Protein AF-A0A2N4WZI7-F1 (afdb_monomer)

Solvent-accessible surface area (backbone atoms only — not comparable to full-atom values): 8510 Å² total; per-residue (Å²): 135,85,76,78,81,39,73,66,38,43,51,52,20,30,50,54,12,30,52,52,15,42,51,48,30,52,38,42,66,66,79,35,54,91,65,61,54,65,72,59,53,51,50,58,76,75,43,57,45,70,60,49,31,55,52,49,37,55,48,39,52,52,48,42,47,52,44,52,62,44,43,27,44,51,44,33,51,49,51,29,70,76,67,71,55,81,62,70,70,51,50,52,51,18,26,50,45,30,23,71,45,51,42,55,62,74,44,35,75,61,64,73,71,55,80,86,45,75,66,43,50,54,48,48,44,51,64,45,30,48,45,33,37,51,35,38,48,31,24,72,76,40,34,60,69,16,14,44,40,14,51,36,25,15,38,64,35,20,39,55,50,59,69,75,108

Sequence (165 aa):
MLPRHGARSLALAAGAGLTFGAWMALADATLFSTIVPQVQRDMVAEAGPLARIAWFARGALIDELQLRLVALTGITWSVMALTGRRGPAVHWLAILLTAFVAYPLVARGYFTGLEWSALTVIRELSLHGAAGVLWGWLCWRHGWLAGLTGHIAAHASLQPLLSMG

Foldseek 3Di:
DDFPLDPVLLVVLLVLLLVLLQVLLVCCVPVVVVFDDPVVVVCLVPDDLVVQLVVQLVVLVVLLCCLQVPQLVVQLVVCCVVPVDDDDVSLQVSLQCSQPPVVCVVCVVVVVRGDDDPSVVVSCCSNRVVLSSSLSCSCVNNNSVSSSSSSSSSSVNNSNSNNVD

Structure (mmCIF, N/CA/C/O backbone):
data_AF-A0A2N4WZI7-F1
#
_entry.id   AF-A0A2N4WZI7-F1
#
loop_
_atom_site.group_PDB
_atom_site.id
_atom_site.type_symbol
_atom_site.label_atom_id
_atom_site.label_alt_id
_atom_site.label_comp_id
_atom_site.label_asym_id
_atom_site.label_entity_id
_atom_site.label_seq_id
_atom_site.pdbx_PDB_ins_code
_atom_site.Cartn_x
_atom_site.Cartn_y
_atom_site.Cartn_z
_atom_site.occupancy
_atom_site.B_iso_or_equiv
_atom_site.auth_seq_id
_atom_site.auth_comp_id
_atom_site.auth_asym_id
_atom_site.auth_atom_id
_atom_site.pdbx_PDB_model_num
ATOM 1 N N . MET A 1 1 ? -22.716 5.536 11.520 1.00 41.69 1 MET A N 1
ATOM 2 C CA . MET A 1 1 ? -21.959 6.702 11.012 1.00 41.69 1 MET A CA 1
ATOM 3 C C . MET A 1 1 ? -21.556 6.402 9.577 1.00 41.69 1 MET A C 1
ATOM 5 O O . MET A 1 1 ? -20.626 5.635 9.378 1.00 41.69 1 MET A O 1
ATOM 9 N N . LEU A 1 2 ? -22.286 6.922 8.589 1.00 40.38 2 LEU A N 1
ATOM 10 C CA . LEU A 1 2 ? -21.862 6.860 7.185 1.00 40.38 2 LEU A CA 1
ATOM 11 C C . LEU A 1 2 ? -20.786 7.944 6.976 1.00 40.38 2 LEU A C 1
ATOM 13 O O . LEU A 1 2 ? -21.039 9.094 7.347 1.00 40.38 2 LEU A O 1
ATOM 17 N N . PRO A 1 3 ? -19.578 7.624 6.480 1.00 49.56 3 PRO A N 1
ATOM 18 C CA . PRO A 1 3 ? -18.534 8.621 6.286 1.00 49.56 3 PRO A CA 1
ATOM 19 C C . PRO A 1 3 ? -18.951 9.649 5.234 1.00 49.56 3 PRO A C 1
ATOM 21 O O . PRO A 1 3 ? -19.656 9.339 4.276 1.00 49.56 3 PRO A O 1
ATOM 24 N N . ARG A 1 4 ? -18.457 10.881 5.383 1.00 53.12 4 ARG A N 1
ATOM 25 C CA . ARG A 1 4 ? -18.476 11.899 4.328 1.00 53.12 4 ARG A CA 1
ATOM 26 C C . ARG A 1 4 ? -17.639 11.400 3.141 1.00 53.12 4 ARG A C 1
ATOM 28 O O . ARG A 1 4 ? -16.446 11.690 3.049 1.00 53.12 4 ARG A O 1
ATOM 35 N N . HIS A 1 5 ? -18.267 10.645 2.245 1.00 58.53 5 HIS A N 1
ATOM 36 C CA . HIS A 1 5 ? -17.767 10.319 0.911 1.00 58.53 5 HIS A CA 1
ATOM 37 C C . HIS A 1 5 ? -17.771 11.602 0.069 1.00 58.53 5 HIS A C 1
ATOM 39 O O . HIS A 1 5 ? -18.670 11.848 -0.724 1.00 58.53 5 HIS A O 1
ATOM 45 N N . GLY A 1 6 ? -16.825 12.500 0.342 1.00 81.25 6 GLY A N 1
ATOM 46 C CA . GLY A 1 6 ? -16.707 13.781 -0.347 1.00 81.25 6 GLY A CA 1
ATOM 47 C C . GLY A 1 6 ? -15.551 13.786 -1.338 1.00 81.25 6 GLY A C 1
ATOM 48 O O . GLY A 1 6 ? -14.553 13.093 -1.136 1.00 81.25 6 GLY A O 1
ATOM 49 N N . ALA A 1 7 ? -15.639 14.659 -2.345 1.00 88.44 7 ALA A N 1
ATOM 50 C CA . ALA A 1 7 ? -14.560 14.929 -3.299 1.00 88.44 7 ALA A CA 1
ATOM 51 C C . ALA A 1 7 ? -13.210 15.204 -2.607 1.00 88.44 7 ALA A C 1
ATOM 53 O O . ALA A 1 7 ? -12.169 14.772 -3.086 1.00 88.44 7 ALA A O 1
ATOM 54 N N . ARG A 1 8 ? -13.224 15.832 -1.421 1.00 92.94 8 ARG A N 1
ATOM 55 C CA . ARG A 1 8 ? -12.022 16.072 -0.606 1.00 92.94 8 ARG A CA 1
ATOM 56 C C . ARG A 1 8 ? -11.310 14.788 -0.166 1.00 92.94 8 ARG A C 1
ATOM 58 O O . ARG A 1 8 ? -10.086 14.751 -0.187 1.00 92.94 8 ARG A O 1
ATOM 65 N N . SER A 1 9 ? -12.050 13.757 0.244 1.00 95.38 9 SER A N 1
ATOM 66 C CA . SER A 1 9 ? -11.460 12.475 0.656 1.00 95.38 9 SER A CA 1
ATOM 67 C C . SER A 1 9 ? -10.803 11.769 -0.528 1.00 95.38 9 SER A C 1
ATOM 69 O O . SER A 1 9 ? -9.704 11.243 -0.388 1.00 95.38 9 SER A O 1
ATOM 71 N N . LEU A 1 10 ? -11.446 11.811 -1.700 1.00 96.62 10 LEU A N 1
ATOM 72 C CA . LEU A 1 10 ? -10.896 11.238 -2.929 1.00 96.62 10 LEU A CA 1
ATOM 73 C C . LEU A 1 10 ? -9.670 12.017 -3.417 1.00 96.62 10 LEU A C 1
ATOM 75 O O . LEU A 1 10 ? -8.675 11.404 -3.777 1.00 96.62 10 LEU A O 1
ATOM 79 N N . ALA A 1 11 ? -9.705 13.350 -3.363 1.00 97.06 11 ALA A N 1
ATOM 80 C CA . ALA A 1 11 ? -8.569 14.192 -3.727 1.00 97.06 11 ALA A CA 1
ATOM 81 C C . ALA A 1 11 ? -7.363 13.961 -2.803 1.00 97.06 11 ALA A C 1
ATOM 83 O O . ALA A 1 11 ? -6.241 13.819 -3.282 1.00 97.06 11 ALA A O 1
ATOM 84 N N . LEU A 1 12 ? -7.592 13.867 -1.487 1.00 97.81 12 LEU A N 1
ATOM 85 C CA . LEU A 1 12 ? -6.541 13.535 -0.522 1.00 97.81 12 LEU A CA 1
ATOM 86 C C . LEU A 1 12 ? -5.953 12.152 -0.805 1.00 97.81 12 LEU A C 1
ATOM 88 O O . LEU A 1 12 ? -4.735 12.005 -0.825 1.00 97.81 12 LEU A O 1
ATOM 92 N N . ALA A 1 13 ? -6.806 11.156 -1.045 1.00 98.25 13 ALA A N 1
ATOM 93 C CA . ALA A 1 13 ? -6.369 9.805 -1.362 1.00 98.25 13 ALA A CA 1
ATOM 94 C C . ALA A 1 13 ? -5.554 9.746 -2.657 1.00 98.25 13 ALA A C 1
ATOM 96 O O . ALA A 1 13 ? -4.473 9.167 -2.661 1.00 98.25 13 ALA A O 1
ATOM 97 N N . ALA A 1 14 ? -6.041 10.376 -3.727 1.00 98.56 14 ALA A N 1
ATOM 98 C CA . ALA A 1 14 ? -5.337 10.451 -5.000 1.00 98.56 14 ALA A CA 1
ATOM 99 C C . ALA A 1 14 ? -3.976 11.137 -4.836 1.00 98.56 14 ALA A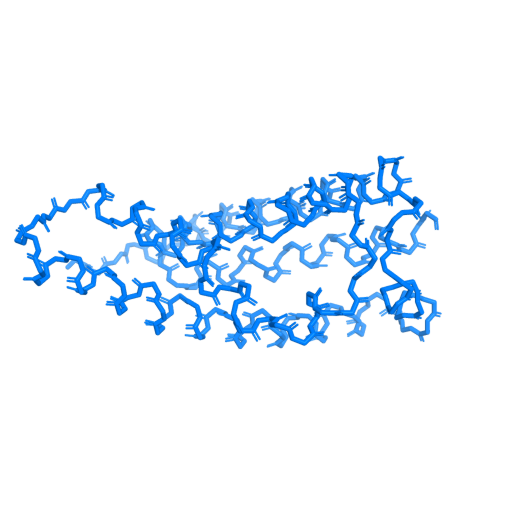 C 1
ATOM 101 O O . ALA A 1 14 ? -2.975 10.612 -5.310 1.00 98.56 14 ALA A O 1
ATOM 102 N N . GLY A 1 15 ? -3.919 12.259 -4.110 1.00 98.62 15 GLY A N 1
ATOM 103 C CA . GLY A 1 15 ? -2.667 12.953 -3.808 1.00 98.62 15 GLY A CA 1
ATOM 104 C C . GLY A 1 15 ? -1.682 12.073 -3.037 1.00 98.62 15 GLY A C 1
ATOM 105 O O . GLY A 1 15 ? -0.546 11.910 -3.470 1.00 98.62 15 GLY A O 1
ATOM 106 N N . ALA A 1 16 ? -2.126 11.445 -1.944 1.00 98.62 16 ALA A N 1
ATOM 107 C CA . ALA A 1 16 ? -1.295 10.531 -1.159 1.00 98.62 16 ALA A CA 1
ATOM 108 C C . ALA A 1 16 ? -0.787 9.347 -1.997 1.00 98.62 16 ALA A C 1
ATOM 110 O O . ALA A 1 16 ? 0.385 8.986 -1.905 1.00 98.62 16 ALA A O 1
ATOM 111 N N . GLY A 1 17 ? -1.653 8.787 -2.845 1.00 98.69 17 GLY A N 1
ATOM 112 C CA . GLY A 1 17 ? -1.317 7.734 -3.794 1.00 98.69 17 GLY A CA 1
ATOM 113 C C . GLY A 1 17 ? -0.238 8.162 -4.778 1.00 98.69 17 GLY A C 1
ATOM 114 O O . GLY A 1 17 ? 0.826 7.551 -4.821 1.00 98.69 17 GLY A O 1
ATOM 115 N N . LEU A 1 18 ? -0.476 9.252 -5.512 1.00 98.75 18 LEU A N 1
ATOM 116 C CA . LEU A 1 18 ? 0.469 9.799 -6.488 1.00 98.75 18 LEU A CA 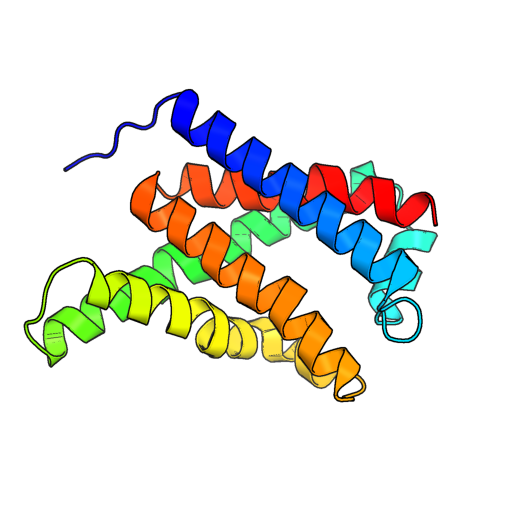1
ATOM 117 C C . LEU A 1 18 ? 1.838 10.073 -5.856 1.00 98.75 18 LEU A C 1
ATOM 119 O O . LEU A 1 18 ? 2.856 9.684 -6.430 1.00 98.75 18 LEU A O 1
ATOM 123 N N . THR A 1 19 ? 1.865 10.694 -4.671 1.00 98.69 19 THR A N 1
ATOM 124 C CA . THR A 1 19 ? 3.101 10.960 -3.924 1.00 98.69 19 THR A CA 1
ATOM 125 C C . THR A 1 19 ? 3.812 9.668 -3.537 1.00 98.69 19 THR A C 1
ATOM 127 O O . THR A 1 19 ? 5.015 9.559 -3.763 1.00 98.69 19 THR A O 1
ATOM 130 N N . PHE A 1 20 ? 3.093 8.682 -2.997 1.00 98.69 20 PHE A N 1
ATOM 131 C CA . PHE A 1 20 ? 3.681 7.398 -2.616 1.00 98.69 20 PHE A CA 1
ATOM 132 C C . PHE A 1 20 ? 4.262 6.657 -3.828 1.00 98.69 20 PHE A C 1
ATOM 134 O O . PHE A 1 20 ? 5.394 6.184 -3.776 1.00 98.69 20 PHE A O 1
ATOM 141 N N . GLY A 1 21 ? 3.520 6.604 -4.938 1.00 98.31 21 GLY A N 1
ATOM 142 C CA . GLY A 1 21 ? 3.971 5.966 -6.174 1.00 98.31 21 GLY A CA 1
ATOM 143 C C . GLY A 1 21 ? 5.203 6.640 -6.777 1.00 98.31 21 GLY A C 1
ATOM 144 O O . GLY A 1 21 ? 6.141 5.955 -7.173 1.00 98.31 21 GLY A O 1
ATOM 145 N N . ALA A 1 22 ? 5.252 7.975 -6.777 1.00 98.19 22 ALA A N 1
ATOM 146 C CA . ALA A 1 22 ? 6.415 8.720 -7.255 1.00 98.19 22 ALA A CA 1
ATOM 147 C C . ALA A 1 22 ? 7.639 8.516 -6.351 1.00 98.19 22 ALA A C 1
ATOM 149 O O . ALA A 1 22 ? 8.748 8.320 -6.845 1.00 98.19 22 ALA A O 1
ATOM 150 N N . TRP A 1 23 ? 7.432 8.514 -5.032 1.00 98.19 23 TRP A N 1
ATOM 151 C CA . TRP A 1 23 ? 8.486 8.221 -4.065 1.00 98.19 23 TRP A CA 1
ATOM 152 C C . TRP A 1 23 ? 9.052 6.809 -4.248 1.00 98.19 23 TRP A C 1
ATOM 154 O O . TRP A 1 23 ? 10.269 6.657 -4.317 1.00 98.19 23 TRP A O 1
ATOM 164 N N . MET A 1 24 ? 8.196 5.793 -4.398 1.00 97.69 24 MET A N 1
ATOM 165 C CA . MET A 1 24 ? 8.656 4.423 -4.639 1.00 97.69 24 MET A CA 1
ATOM 166 C C . MET A 1 24 ? 9.354 4.267 -5.989 1.00 97.69 24 MET A C 1
ATOM 168 O O . MET A 1 24 ? 10.350 3.558 -6.052 1.00 97.69 24 MET A O 1
ATOM 172 N N . ALA A 1 25 ? 8.895 4.947 -7.046 1.00 96.81 25 ALA A N 1
ATOM 173 C CA . ALA A 1 25 ? 9.584 4.935 -8.338 1.00 96.81 25 ALA A CA 1
ATOM 174 C C . ALA A 1 25 ? 11.014 5.472 -8.208 1.00 96.81 25 ALA A C 1
ATOM 176 O O . ALA A 1 25 ? 11.963 4.860 -8.693 1.00 96.81 25 ALA A O 1
ATOM 177 N N . LEU A 1 26 ? 11.171 6.597 -7.504 1.00 96.94 26 LEU A N 1
ATOM 178 C CA . LEU A 1 26 ? 12.476 7.189 -7.240 1.00 96.94 26 LEU A CA 1
ATOM 179 C C . LEU A 1 26 ? 13.346 6.269 -6.374 1.00 96.94 26 LEU A C 1
ATOM 181 O O . LEU A 1 26 ? 14.534 6.117 -6.652 1.00 96.94 26 LEU A O 1
ATOM 185 N N . ALA A 1 27 ? 12.770 5.646 -5.345 1.00 97.00 27 ALA A N 1
ATOM 186 C CA . ALA A 1 27 ? 13.483 4.708 -4.485 1.00 97.00 27 ALA A CA 1
ATOM 187 C C . ALA A 1 27 ? 13.952 3.466 -5.263 1.00 97.00 27 ALA A C 1
ATOM 189 O O . ALA A 1 27 ? 15.109 3.076 -5.121 1.00 97.00 27 ALA A O 1
ATOM 190 N N . ASP A 1 28 ? 13.108 2.899 -6.130 1.00 96.31 28 ASP A N 1
ATOM 191 C CA . ASP A 1 28 ? 13.467 1.779 -7.009 1.00 96.31 28 ASP A CA 1
ATOM 192 C C . ASP A 1 28 ? 14.562 2.164 -8.013 1.00 96.31 28 ASP A C 1
ATOM 194 O O . ASP A 1 28 ? 15.479 1.380 -8.240 1.00 96.31 28 ASP A O 1
ATOM 198 N N . ALA A 1 29 ? 14.530 3.381 -8.559 1.00 94.56 29 ALA A N 1
ATOM 199 C CA . ALA A 1 29 ? 15.547 3.857 -9.498 1.00 94.56 29 ALA A CA 1
ATOM 200 C C . ALA A 1 29 ? 16.903 4.176 -8.839 1.00 94.56 29 ALA A C 1
ATOM 202 O O . ALA A 1 29 ? 17.940 4.099 -9.495 1.00 94.56 29 ALA A O 1
ATOM 203 N N . THR A 1 30 ? 16.918 4.547 -7.554 1.00 95.44 30 THR A N 1
ATOM 204 C CA . THR A 1 30 ? 18.128 5.059 -6.882 1.00 95.44 30 THR A CA 1
ATOM 205 C C . THR A 1 30 ? 18.668 4.121 -5.810 1.00 95.44 30 THR A C 1
ATOM 207 O O . THR A 1 30 ? 19.817 3.694 -5.886 1.00 95.44 30 THR A O 1
ATOM 210 N N . LEU A 1 31 ? 17.854 3.794 -4.807 1.00 96.75 31 LEU A N 1
ATOM 211 C CA . LEU A 1 31 ? 18.261 3.038 -3.625 1.00 96.75 31 LEU A CA 1
ATOM 212 C C . LEU A 1 31 ? 18.162 1.526 -3.845 1.00 96.75 31 LEU A C 1
ATOM 214 O O . LEU A 1 31 ? 18.998 0.777 -3.343 1.00 96.75 31 LEU A O 1
ATOM 218 N N . PHE A 1 32 ? 17.141 1.078 -4.575 1.00 96.44 32 PHE A N 1
ATOM 219 C CA . PHE A 1 32 ? 16.828 -0.341 -4.739 1.00 96.44 32 PHE A CA 1
ATOM 220 C C . PHE A 1 32 ? 17.122 -0.883 -6.143 1.00 96.44 32 PHE A C 1
ATOM 222 O O . PHE A 1 32 ? 16.757 -2.016 -6.442 1.00 96.44 32 PHE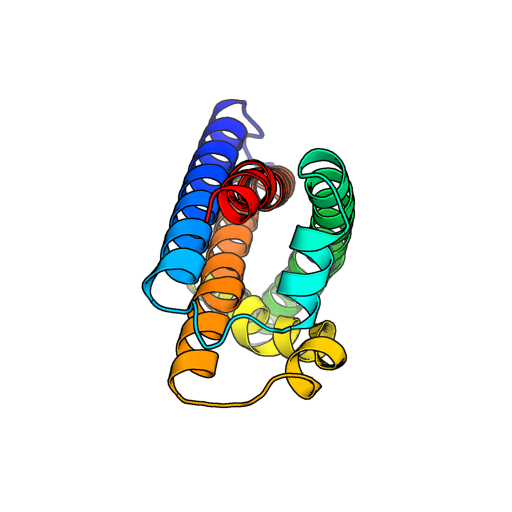 A O 1
ATOM 229 N N . SER A 1 33 ? 17.811 -0.125 -6.996 1.00 94.19 33 SER A N 1
ATOM 230 C CA . SER A 1 33 ? 18.018 -0.467 -8.414 1.00 94.19 33 SER A CA 1
ATOM 231 C C . SER A 1 33 ? 18.647 -1.848 -8.637 1.00 94.19 33 SER A C 1
ATOM 233 O O . SER A 1 33 ? 18.313 -2.543 -9.597 1.00 94.19 33 SER A O 1
ATOM 235 N N . THR A 1 34 ? 19.500 -2.295 -7.714 1.00 94.50 34 THR A N 1
ATOM 236 C CA . THR A 1 34 ? 20.178 -3.599 -7.771 1.00 94.50 34 THR A CA 1
ATOM 237 C C . THR A 1 34 ? 19.320 -4.775 -7.306 1.00 94.50 34 THR A C 1
ATOM 239 O O . THR A 1 34 ? 19.656 -5.917 -7.608 1.00 94.50 34 THR A O 1
ATOM 242 N N . ILE A 1 35 ? 18.214 -4.522 -6.602 1.00 95.06 35 ILE A N 1
ATOM 243 C CA . ILE A 1 35 ? 17.371 -5.554 -5.975 1.00 95.06 35 ILE A CA 1
ATOM 244 C C . ILE A 1 35 ? 15.926 -5.565 -6.490 1.00 95.06 35 ILE A C 1
ATOM 246 O O . ILE A 1 35 ? 15.112 -6.342 -5.992 1.00 95.06 35 ILE A O 1
ATOM 250 N N . VAL A 1 36 ? 15.576 -4.714 -7.464 1.00 93.38 36 VAL A N 1
ATOM 251 C CA . VAL A 1 36 ? 14.264 -4.791 -8.122 1.00 93.38 36 VAL A CA 1
ATOM 252 C C . VAL A 1 36 ? 14.107 -6.191 -8.742 1.00 93.38 36 VAL A C 1
ATOM 254 O O . VAL A 1 36 ? 14.980 -6.602 -9.513 1.00 93.38 36 VAL A O 1
ATOM 257 N N . PRO A 1 37 ? 13.023 -6.932 -8.440 1.00 91.38 37 PRO A N 1
ATOM 258 C CA . PRO A 1 37 ? 12.834 -8.287 -8.952 1.00 91.38 37 PRO A CA 1
ATOM 259 C C . PRO A 1 37 ? 12.850 -8.346 -10.483 1.00 91.38 37 PRO A C 1
ATOM 261 O O . PRO A 1 37 ? 12.274 -7.481 -11.147 1.00 91.38 37 PRO A O 1
ATOM 264 N N . GLN A 1 38 ? 13.444 -9.401 -11.055 1.00 89.44 38 GLN A N 1
ATOM 265 C CA . GLN A 1 38 ? 13.550 -9.555 -12.512 1.00 89.44 38 GLN A CA 1
ATOM 266 C C . GLN A 1 38 ? 12.179 -9.517 -13.201 1.00 89.44 38 GLN A C 1
ATOM 268 O O . GLN A 1 38 ? 12.012 -8.792 -14.172 1.00 89.44 38 GLN A O 1
ATOM 273 N N . VAL A 1 39 ? 11.169 -10.170 -12.614 1.00 88.81 39 VAL A N 1
ATOM 274 C CA . VAL A 1 39 ? 9.779 -10.141 -13.106 1.00 88.81 39 VAL A CA 1
ATOM 275 C C . VAL A 1 39 ? 9.221 -8.719 -13.260 1.00 88.81 39 VAL A C 1
ATOM 277 O O . VAL A 1 39 ? 8.444 -8.447 -14.172 1.00 88.81 39 VAL A O 1
ATOM 280 N N . GLN A 1 40 ? 9.625 -7.787 -12.392 1.00 90.31 40 GLN A N 1
ATOM 281 C CA . GLN A 1 40 ? 9.203 -6.391 -12.485 1.00 90.31 40 GLN A CA 1
ATOM 282 C C . GLN A 1 40 ? 9.943 -5.668 -13.615 1.00 90.31 40 GLN A C 1
ATOM 284 O O . GLN A 1 40 ? 9.327 -4.867 -14.317 1.00 90.31 40 GLN A O 1
ATOM 289 N N . ARG A 1 41 ? 11.234 -5.963 -13.820 1.00 91.19 41 ARG A N 1
ATOM 290 C CA . ARG A 1 41 ? 12.022 -5.411 -14.933 1.00 91.19 41 ARG A CA 1
ATOM 291 C C . ARG A 1 41 ? 11.489 -5.879 -16.285 1.00 91.19 41 ARG A C 1
ATOM 293 O O . ARG A 1 41 ? 11.261 -5.044 -17.156 1.00 91.19 41 ARG A O 1
ATOM 300 N N . ASP A 1 42 ? 11.212 -7.172 -16.419 1.00 92.88 42 ASP A N 1
ATOM 301 C CA . ASP A 1 42 ? 10.677 -7.764 -17.650 1.00 92.88 42 ASP A CA 1
ATOM 302 C C . ASP A 1 42 ? 9.320 -7.138 -18.001 1.00 92.88 42 ASP A C 1
ATOM 304 O O . ASP A 1 42 ? 9.120 -6.635 -19.104 1.00 92.88 42 ASP A O 1
ATOM 308 N N . MET A 1 43 ? 8.420 -7.017 -17.019 1.00 92.25 43 MET A N 1
ATOM 309 C CA . MET A 1 43 ? 7.129 -6.349 -17.202 1.00 92.25 43 MET A CA 1
ATOM 310 C C . MET A 1 43 ? 7.273 -4.883 -17.653 1.00 92.25 43 MET A C 1
ATOM 312 O O . MET A 1 43 ? 6.463 -4.400 -18.449 1.00 92.25 43 MET A O 1
ATOM 316 N N . VAL A 1 44 ? 8.270 -4.149 -17.142 1.00 93.50 44 VAL A N 1
ATOM 317 C CA . VAL A 1 44 ? 8.527 -2.760 -17.559 1.00 93.50 44 VAL A CA 1
ATOM 318 C C . VAL A 1 44 ? 9.057 -2.691 -18.994 1.00 93.50 44 VAL A C 1
ATOM 320 O O . VAL A 1 44 ? 8.670 -1.773 -19.722 1.00 93.50 44 VAL A O 1
ATOM 323 N N . ALA A 1 45 ? 9.890 -3.650 -19.403 1.00 92.94 45 ALA A N 1
ATOM 324 C CA . ALA A 1 45 ? 10.451 -3.731 -20.750 1.00 92.94 45 ALA A CA 1
ATOM 325 C C . ALA A 1 45 ? 9.416 -4.159 -21.808 1.00 92.94 45 ALA A C 1
ATOM 327 O O . ALA A 1 45 ? 9.449 -3.669 -22.935 1.00 92.94 45 ALA A O 1
ATOM 328 N N . GLU A 1 46 ? 8.488 -5.050 -21.451 1.00 94.50 46 GLU A N 1
ATOM 329 C CA . GLU A 1 46 ? 7.556 -5.676 -22.399 1.00 94.50 46 GLU A CA 1
ATOM 330 C C . GLU A 1 46 ? 6.233 -4.918 -22.573 1.00 94.50 46 GLU A C 1
ATOM 332 O O . GLU A 1 46 ? 5.634 -4.943 -23.651 1.00 94.50 46 GLU A O 1
ATOM 337 N N . ALA A 1 47 ? 5.742 -4.248 -21.528 1.00 94.56 47 ALA A N 1
ATOM 338 C CA . ALA A 1 47 ? 4.427 -3.610 -21.540 1.00 94.56 47 ALA A CA 1
ATOM 339 C C . ALA A 1 47 ? 4.536 -2.089 -21.452 1.00 94.56 47 ALA A C 1
ATOM 341 O O . ALA A 1 47 ? 5.266 -1.569 -20.622 1.00 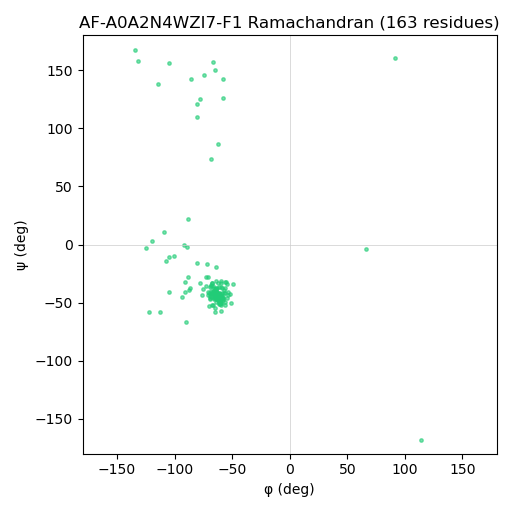94.56 47 ALA A O 1
ATOM 342 N N . GLY A 1 48 ? 3.744 -1.346 -22.231 1.00 95.88 48 GLY A N 1
ATOM 343 C CA . GLY A 1 48 ? 3.682 0.116 -22.113 1.00 95.88 48 GLY A CA 1
ATOM 344 C C . GLY A 1 48 ? 3.077 0.593 -20.775 1.00 95.88 48 GLY A C 1
ATOM 345 O O . GLY A 1 48 ? 2.274 -0.129 -20.173 1.00 95.88 48 GLY A O 1
ATOM 346 N N . PRO A 1 49 ? 3.368 1.830 -20.317 1.00 94.75 49 PRO A N 1
ATOM 347 C CA . PRO A 1 49 ? 2.893 2.341 -19.026 1.00 94.75 49 PRO A CA 1
ATOM 348 C C . PRO A 1 49 ? 1.376 2.246 -18.819 1.00 94.75 49 PRO A C 1
ATOM 350 O O . PRO A 1 49 ? 0.930 1.850 -17.747 1.00 94.75 49 PRO A O 1
ATOM 353 N N . LEU A 1 50 ? 0.573 2.546 -19.847 1.00 95.62 50 LEU A N 1
ATOM 354 C CA . LEU A 1 50 ? -0.891 2.456 -19.762 1.00 95.62 50 LEU A CA 1
ATOM 355 C C . LEU A 1 50 ? -1.381 1.021 -19.531 1.00 95.62 50 LEU A C 1
ATOM 357 O O . LEU A 1 50 ? -2.290 0.809 -18.729 1.00 95.62 50 LEU A O 1
ATOM 361 N N . ALA A 1 51 ? -0.762 0.036 -20.189 1.00 96.44 51 ALA A N 1
ATOM 362 C CA . ALA A 1 51 ? -1.107 -1.372 -20.007 1.00 96.44 51 ALA A CA 1
ATOM 363 C C . ALA A 1 51 ? -0.794 -1.832 -18.576 1.00 96.44 51 ALA A C 1
ATOM 365 O O . ALA A 1 51 ? -1.624 -2.483 -17.938 1.00 96.44 51 ALA A O 1
ATOM 366 N N . ARG A 1 52 ? 0.356 -1.413 -18.032 1.00 96.38 52 ARG A N 1
ATOM 367 C CA . ARG A 1 52 ? 0.722 -1.699 -16.639 1.00 96.38 52 ARG A CA 1
ATOM 368 C C . ARG A 1 52 ? -0.222 -1.023 -15.646 1.00 96.38 52 ARG A C 1
ATOM 370 O O . ARG A 1 52 ? -0.658 -1.673 -14.703 1.00 96.38 52 ARG A O 1
ATOM 377 N N . ILE A 1 53 ? -0.602 0.241 -15.865 1.00 97.00 53 ILE A N 1
ATOM 378 C CA . ILE A 1 53 ? -1.596 0.929 -15.018 1.00 97.00 53 ILE A CA 1
ATOM 379 C C . ILE A 1 53 ? -2.916 0.157 -15.008 1.00 97.00 53 ILE A C 1
ATOM 381 O O . ILE A 1 53 ? -3.459 -0.082 -13.935 1.00 97.00 53 ILE A O 1
ATOM 385 N N . ALA A 1 54 ? -3.420 -0.270 -16.169 1.00 97.31 54 ALA A N 1
ATOM 386 C CA . ALA A 1 54 ? -4.666 -1.032 -16.248 1.00 97.31 54 ALA A CA 1
ATOM 387 C C . ALA A 1 54 ? -4.571 -2.377 -15.505 1.00 97.31 54 ALA A C 1
ATOM 389 O O . ALA A 1 54 ? -5.476 -2.734 -14.745 1.00 97.31 54 ALA A O 1
ATOM 390 N N . TRP A 1 55 ? -3.458 -3.097 -15.678 1.00 96.50 55 TRP A N 1
ATOM 391 C CA . TRP A 1 55 ? -3.187 -4.352 -14.975 1.00 96.50 55 TRP A CA 1
ATOM 392 C C . TRP A 1 55 ? -3.165 -4.164 -13.454 1.00 96.50 55 TRP A C 1
ATOM 394 O O 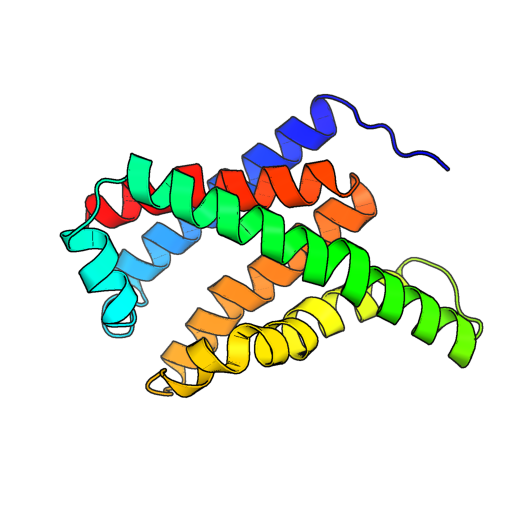. TRP A 1 55 ? -3.903 -4.835 -12.728 1.00 96.50 55 TRP A O 1
ATOM 404 N N . PHE A 1 56 ? -2.381 -3.202 -12.965 1.00 96.31 56 PHE A N 1
ATOM 405 C CA . PHE A 1 56 ? -2.276 -2.932 -11.536 1.00 96.31 56 PHE A CA 1
ATOM 406 C C . PHE A 1 56 ? -3.528 -2.292 -10.945 1.00 96.31 56 PHE A C 1
ATOM 408 O O . PHE A 1 56 ? -3.817 -2.536 -9.783 1.00 96.31 56 PHE A O 1
ATOM 415 N N . ALA A 1 57 ? -4.320 -1.539 -11.707 1.00 97.56 57 ALA A N 1
ATOM 416 C CA . ALA A 1 57 ? -5.601 -1.028 -11.224 1.00 97.56 57 ALA A CA 1
ATOM 417 C C . ALA A 1 57 ? -6.592 -2.170 -10.951 1.00 97.56 57 ALA A C 1
ATOM 419 O O . ALA A 1 57 ? -7.290 -2.159 -9.935 1.00 97.56 57 ALA A O 1
ATOM 420 N N . ARG A 1 58 ? -6.615 -3.194 -11.817 1.00 97.81 58 ARG A N 1
ATOM 421 C CA . ARG A 1 58 ? -7.371 -4.429 -11.566 1.00 97.81 58 ARG A CA 1
ATOM 422 C C . ARG A 1 58 ? -6.839 -5.166 -10.334 1.00 97.81 58 ARG A C 1
ATOM 424 O O . ARG A 1 58 ? -7.643 -5.619 -9.523 1.00 97.81 58 ARG A O 1
ATOM 431 N N . GLY A 1 59 ? -5.517 -5.281 -10.194 1.00 96.69 59 GLY A N 1
ATOM 432 C CA . GLY A 1 59 ? -4.878 -5.880 -9.016 1.00 96.69 59 GLY A CA 1
ATOM 433 C C . GLY A 1 59 ? -5.235 -5.144 -7.723 1.00 96.69 59 GLY A C 1
ATOM 434 O O . GLY A 1 59 ? -5.746 -5.758 -6.795 1.00 96.69 59 GLY A O 1
ATOM 435 N N . ALA A 1 60 ? -5.095 -3.818 -7.713 1.00 97.75 60 ALA A N 1
ATOM 436 C CA . ALA A 1 60 ? -5.450 -2.949 -6.599 1.00 97.75 60 ALA A CA 1
ATOM 437 C C . ALA A 1 60 ? -6.917 -3.119 -6.191 1.00 97.75 60 ALA A C 1
ATOM 439 O O . ALA A 1 60 ? -7.213 -3.213 -5.006 1.00 97.75 60 ALA A O 1
ATOM 440 N N . LEU A 1 61 ? -7.844 -3.227 -7.149 1.00 98.31 61 LEU A N 1
ATOM 441 C CA . LEU A 1 61 ? -9.243 -3.526 -6.837 1.00 98.31 61 LEU A CA 1
ATOM 442 C C . LEU A 1 61 ? -9.389 -4.853 -6.080 1.00 98.31 61 LEU A C 1
ATOM 444 O O . LEU A 1 61 ? -10.079 -4.898 -5.063 1.00 98.31 61 LEU A O 1
ATOM 448 N N . ILE A 1 62 ? -8.746 -5.919 -6.557 1.00 98.06 62 ILE A N 1
ATOM 449 C CA . ILE A 1 62 ? -8.804 -7.240 -5.916 1.00 98.06 62 ILE A CA 1
ATOM 450 C C . ILE A 1 62 ? -8.184 -7.185 -4.513 1.00 98.06 62 ILE A C 1
ATOM 452 O O . ILE A 1 62 ? -8.816 -7.636 -3.555 1.00 98.06 62 ILE A O 1
ATOM 456 N N . ASP A 1 63 ? -7.013 -6.567 -4.376 1.00 97.50 63 ASP A N 1
ATOM 457 C CA . ASP A 1 63 ? -6.324 -6.384 -3.099 1.00 97.50 63 ASP A CA 1
ATOM 458 C C . ASP A 1 63 ? -7.182 -5.595 -2.109 1.00 97.50 63 ASP A C 1
ATOM 460 O O . ASP A 1 63 ? -7.311 -5.982 -0.950 1.00 97.50 63 ASP A O 1
ATOM 464 N N . GLU A 1 64 ? -7.823 -4.505 -2.535 1.00 98.06 64 GLU A N 1
ATOM 465 C CA . GLU A 1 64 ? -8.687 -3.720 -1.654 1.00 98.06 64 GLU A CA 1
ATOM 466 C C . GLU A 1 64 ? -9.951 -4.482 -1.235 1.00 98.06 64 GLU A C 1
ATOM 468 O O . GLU A 1 64 ? -10.434 -4.309 -0.112 1.00 98.06 64 GLU A O 1
ATOM 473 N N . LEU A 1 65 ? -10.501 -5.344 -2.090 1.00 98.19 65 LEU A N 1
ATOM 474 C CA . LEU A 1 65 ? -11.613 -6.213 -1.702 1.00 98.19 65 LEU A CA 1
ATOM 475 C C . LEU A 1 65 ? -11.157 -7.234 -0.648 1.00 98.19 65 LEU A C 1
ATOM 477 O O . LEU A 1 65 ? -11.758 -7.338 0.423 1.00 98.19 65 LEU A O 1
ATOM 481 N N . GLN A 1 66 ? -10.071 -7.957 -0.912 1.00 98.12 66 GLN A N 1
ATOM 482 C CA . GLN A 1 66 ? -9.587 -9.021 -0.030 1.00 98.12 66 GLN A CA 1
ATOM 483 C C . GLN A 1 66 ? -9.021 -8.476 1.286 1.00 98.12 66 GLN A C 1
ATOM 485 O O . GLN A 1 66 ? -9.340 -8.966 2.368 1.00 98.12 66 GLN A O 1
ATOM 490 N N . LEU A 1 67 ? -8.193 -7.439 1.224 1.00 98.25 67 LEU A N 1
ATOM 491 C CA . LEU A 1 67 ? -7.453 -6.956 2.383 1.00 98.25 67 LEU A CA 1
ATOM 492 C C . LEU A 1 67 ? -8.259 -5.943 3.189 1.00 98.25 67 LEU A C 1
ATOM 494 O O . LEU A 1 67 ? -8.207 -5.981 4.415 1.00 98.25 67 LEU A O 1
ATOM 498 N N . ARG A 1 68 ? -9.013 -5.036 2.552 1.00 97.75 68 ARG A N 1
ATOM 499 C CA . ARG A 1 68 ? -9.704 -3.958 3.286 1.00 97.75 68 ARG A CA 1
ATOM 500 C C . ARG A 1 68 ? -11.132 -4.346 3.647 1.00 97.75 68 ARG A C 1
ATOM 502 O O . ARG A 1 68 ? -11.529 -4.161 4.797 1.00 97.75 68 ARG A O 1
ATOM 509 N N . LEU A 1 69 ? -11.899 -4.923 2.720 1.00 95.31 69 LEU A N 1
ATOM 510 C CA . LEU A 1 69 ? -13.260 -5.353 3.056 1.00 95.31 69 LEU A CA 1
ATOM 511 C C . LEU A 1 69 ? -13.275 -6.643 3.870 1.00 95.31 69 LEU A C 1
ATOM 513 O O . LEU A 1 69 ? -14.012 -6.699 4.849 1.00 95.31 69 LEU A O 1
ATOM 517 N N . VAL A 1 70 ? -12.465 -7.646 3.519 1.00 97.88 70 VAL A N 1
ATOM 518 C CA . VAL A 1 70 ? -12.483 -8.936 4.229 1.00 97.88 70 VAL A CA 1
ATOM 519 C C . VAL A 1 70 ? -11.506 -8.944 5.406 1.00 97.88 70 VAL A C 1
ATOM 521 O O . VAL A 1 70 ? -11.950 -8.983 6.554 1.00 97.88 70 VAL A O 1
ATOM 524 N N . ALA A 1 71 ? -10.192 -8.874 5.165 1.00 98.25 71 ALA A N 1
ATOM 525 C CA . ALA A 1 71 ? -9.200 -9.080 6.225 1.00 98.25 71 ALA A CA 1
ATOM 526 C C . ALA A 1 71 ? -9.252 -7.999 7.318 1.00 98.25 71 ALA A C 1
ATOM 528 O O . ALA A 1 71 ? -9.448 -8.321 8.487 1.00 98.25 71 ALA A O 1
ATOM 529 N N . LEU A 1 72 ? -9.150 -6.716 6.963 1.00 98.38 72 LEU A N 1
ATOM 530 C CA . LEU A 1 72 ? -9.132 -5.610 7.925 1.00 98.38 72 LEU A CA 1
ATOM 531 C C . LEU A 1 72 ? -10.409 -5.564 8.772 1.00 98.38 72 LEU A C 1
ATOM 533 O O . LEU A 1 72 ? -10.341 -5.380 9.990 1.00 98.38 72 LEU A O 1
ATOM 537 N N . THR A 1 73 ? -11.570 -5.758 8.144 1.00 97.12 73 THR A N 1
ATOM 538 C CA . THR A 1 73 ? -12.864 -5.758 8.841 1.00 97.12 73 THR A CA 1
ATOM 539 C C . THR A 1 73 ? -12.998 -6.987 9.740 1.00 97.12 73 THR A C 1
ATOM 541 O O . THR A 1 73 ? -13.368 -6.846 10.906 1.00 97.12 73 THR A O 1
ATOM 544 N N . GLY A 1 74 ? -12.628 -8.175 9.249 1.00 98.31 74 GLY A N 1
ATOM 545 C CA . GLY A 1 74 ? -12.626 -9.417 10.025 1.00 98.31 74 GLY A CA 1
ATOM 546 C C . GLY A 1 74 ? -11.684 -9.365 11.230 1.00 98.31 74 GLY A C 1
ATOM 547 O O . GLY A 1 74 ? -12.075 -9.746 12.334 1.00 98.31 74 GLY A O 1
ATOM 548 N N . ILE A 1 75 ? -10.475 -8.823 11.062 1.00 98.56 75 ILE A N 1
ATOM 549 C CA . ILE A 1 75 ? -9.506 -8.630 12.151 1.00 98.56 75 ILE A CA 1
ATOM 550 C C . ILE A 1 75 ? -10.036 -7.605 13.156 1.00 98.56 75 ILE A C 1
ATOM 552 O O . ILE A 1 75 ? -10.007 -7.862 14.358 1.00 98.56 75 ILE A O 1
ATOM 556 N N . THR A 1 76 ? -10.564 -6.471 12.686 1.00 98.44 76 THR A N 1
ATOM 557 C CA . THR A 1 76 ? -11.152 -5.438 13.558 1.00 98.44 76 THR A CA 1
ATOM 558 C C . THR A 1 76 ? -12.264 -6.034 14.417 1.00 98.44 76 THR A C 1
ATOM 560 O O . THR A 1 76 ? -12.246 -5.888 15.640 1.00 98.44 76 THR A O 1
ATOM 563 N N . TRP A 1 77 ? -13.198 -6.759 13.794 1.00 98.38 77 TRP A N 1
ATOM 564 C CA . TRP A 1 77 ? -14.289 -7.431 14.492 1.00 98.38 77 TRP A CA 1
ATOM 565 C C . TRP A 1 77 ? -13.776 -8.468 15.494 1.00 98.38 77 TRP A C 1
ATOM 567 O O . TRP A 1 77 ? -14.202 -8.457 16.646 1.00 98.38 77 TRP A O 1
ATOM 577 N N . SER A 1 78 ? -12.810 -9.299 15.097 1.00 98.44 78 SER A N 1
ATOM 578 C CA . SER A 1 78 ? -12.232 -10.331 15.966 1.00 98.44 78 SER A CA 1
ATOM 579 C C . SER A 1 78 ? -11.565 -9.724 17.199 1.00 98.44 78 SER A C 1
ATOM 581 O O . SER A 1 78 ? -11.813 -10.166 18.317 1.00 98.44 78 SER A O 1
ATOM 583 N N . VAL A 1 79 ? -10.773 -8.660 17.035 1.00 98.00 79 VAL A N 1
ATOM 584 C CA . VAL A 1 79 ? -10.139 -7.965 18.166 1.00 98.00 79 VAL A CA 1
ATOM 585 C C . VAL A 1 79 ? -11.194 -7.372 19.100 1.00 98.00 79 VAL A C 1
ATOM 587 O O . VAL A 1 79 ? -11.070 -7.505 20.319 1.00 98.00 79 VAL A O 1
ATOM 590 N N . MET A 1 80 ? -12.247 -6.747 18.563 1.00 98.25 80 MET A N 1
ATOM 591 C CA . MET A 1 80 ? -13.342 -6.214 19.383 1.00 98.25 80 MET A CA 1
ATOM 592 C C . MET A 1 80 ? -14.080 -7.323 20.141 1.00 98.25 80 MET A C 1
ATOM 594 O O . MET A 1 80 ? -14.374 -7.148 21.321 1.00 98.25 80 MET A O 1
ATOM 598 N N . ALA A 1 81 ? -14.364 -8.450 19.484 1.00 98.25 81 ALA A N 1
ATOM 599 C CA . ALA A 1 81 ? -15.071 -9.582 20.074 1.00 98.25 81 ALA A CA 1
ATOM 600 C C . ALA A 1 81 ? -14.257 -10.254 21.190 1.00 98.25 81 ALA A C 1
ATOM 602 O O . ALA A 1 81 ? -14.801 -10.557 22.247 1.00 98.25 81 ALA A O 1
ATOM 603 N N . LEU A 1 82 ? -12.951 -10.436 20.982 1.00 98.19 82 LEU A N 1
ATOM 604 C CA . LEU A 1 82 ? -12.069 -11.117 21.933 1.00 98.19 82 LEU A CA 1
ATOM 605 C C . LEU A 1 82 ? -11.662 -10.239 23.120 1.00 98.19 82 LEU A C 1
ATOM 607 O O . LEU A 1 82 ? -11.452 -10.746 24.216 1.00 98.19 82 LEU A O 1
ATOM 611 N N . THR A 1 83 ? -11.513 -8.928 22.914 1.00 97.56 83 THR A N 1
ATOM 612 C CA . THR A 1 83 ? -10.974 -8.026 23.950 1.00 97.56 83 THR A CA 1
ATOM 613 C C . THR A 1 83 ? -12.021 -7.116 24.585 1.00 97.56 83 THR A C 1
ATOM 615 O O . THR A 1 83 ? -11.724 -6.445 25.572 1.00 97.56 83 THR A O 1
ATOM 618 N N . GLY A 1 84 ? -13.210 -6.998 23.986 1.00 97.31 84 GLY A N 1
ATOM 619 C CA . GLY A 1 84 ? -14.224 -6.003 24.350 1.00 97.31 84 GLY A CA 1
ATOM 620 C C . GLY A 1 84 ? -13.817 -4.547 24.075 1.00 97.31 84 GLY A C 1
ATOM 621 O O . GLY A 1 84 ? -14.625 -3.634 24.263 1.00 97.31 84 GLY A O 1
ATOM 622 N N . ARG A 1 85 ? -12.579 -4.291 23.622 1.00 96.25 85 ARG A N 1
ATOM 623 C CA . ARG A 1 85 ? -12.058 -2.940 23.386 1.00 96.25 85 ARG A CA 1
ATOM 624 C C . ARG A 1 85 ? -12.657 -2.347 22.120 1.00 96.25 85 ARG A C 1
ATOM 626 O O . ARG A 1 85 ? -12.877 -3.030 21.124 1.00 96.25 85 ARG A O 1
ATOM 633 N N . ARG A 1 86 ? -12.872 -1.033 22.144 1.00 95.31 86 ARG A N 1
ATOM 634 C CA . ARG A 1 86 ? -13.332 -0.243 20.997 1.00 95.31 86 ARG A CA 1
ATOM 635 C C . ARG A 1 86 ? -12.452 0.992 20.841 1.00 95.31 86 ARG A C 1
ATOM 637 O O . ARG A 1 86 ? -11.830 1.438 21.800 1.00 95.31 86 ARG A O 1
ATOM 644 N N . GLY A 1 87 ? -12.423 1.555 19.637 1.00 94.75 87 GLY A N 1
ATOM 645 C CA . GLY A 1 87 ? -11.749 2.823 19.358 1.00 94.75 87 GLY A CA 1
ATOM 646 C C . GLY A 1 87 ? -10.541 2.715 18.419 1.00 94.75 87 GLY A C 1
ATOM 647 O O . GLY A 1 87 ? -10.342 1.686 17.766 1.00 94.75 87 GLY A O 1
ATOM 648 N N . PRO A 1 88 ? -9.742 3.793 18.311 1.00 97.00 88 PRO A N 1
ATOM 649 C CA . PRO A 1 88 ? -8.658 3.920 17.333 1.00 97.00 88 PRO A CA 1
ATOM 650 C C . PRO A 1 88 ? -7.594 2.822 17.400 1.00 97.00 88 PRO A C 1
ATOM 652 O O . PRO A 1 88 ? -7.141 2.353 16.362 1.00 97.00 88 PRO A O 1
ATOM 655 N N . ALA A 1 89 ? -7.221 2.384 18.606 1.00 97.88 89 ALA A N 1
ATOM 656 C CA . ALA A 1 89 ? -6.167 1.388 18.798 1.00 97.88 89 ALA A CA 1
ATOM 657 C C . ALA A 1 89 ? -6.494 0.043 18.128 1.00 97.88 89 ALA A C 1
ATOM 659 O O . ALA A 1 89 ? -5.610 -0.592 17.562 1.00 97.88 89 ALA A O 1
ATOM 660 N N . VAL A 1 90 ? -7.770 -0.361 18.138 1.00 98.25 90 VAL A N 1
ATOM 661 C CA . VAL A 1 90 ? -8.216 -1.599 17.485 1.00 98.25 90 VAL A CA 1
ATOM 662 C C . VAL A 1 90 ? -8.045 -1.516 15.969 1.00 98.25 90 VAL A C 1
ATOM 664 O O . VAL A 1 90 ? -7.562 -2.459 15.352 1.00 98.25 90 VAL A O 1
ATOM 667 N N . HIS A 1 91 ? -8.389 -0.371 15.379 1.00 97.88 91 HIS A N 1
ATOM 668 C CA . HIS A 1 91 ? -8.264 -0.160 13.939 1.00 97.88 91 HIS A CA 1
ATOM 669 C C . HIS A 1 91 ? -6.798 -0.112 13.515 1.00 97.88 91 HIS A 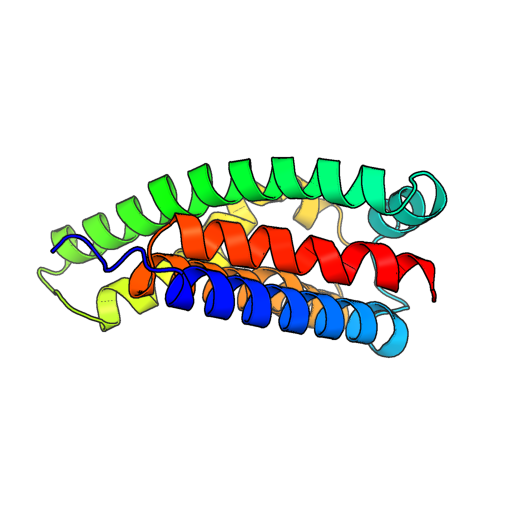C 1
ATOM 671 O O . HIS A 1 91 ? -6.435 -0.741 12.530 1.00 97.88 91 HIS A O 1
ATOM 677 N N . TRP A 1 92 ? -5.939 0.569 14.278 1.00 98.50 92 TRP A N 1
ATOM 678 C CA . TRP A 1 92 ? -4.501 0.569 14.013 1.00 98.50 92 TRP A CA 1
ATOM 679 C C . TRP A 1 92 ? -3.895 -0.826 14.103 1.00 98.50 92 TRP A C 1
ATOM 681 O O . TRP A 1 92 ? -3.167 -1.220 13.197 1.00 98.50 92 TRP A O 1
ATOM 691 N N . LEU A 1 93 ? -4.237 -1.600 15.136 1.00 98.50 93 LEU A N 1
ATOM 692 C CA . LEU A 1 93 ? -3.792 -2.988 15.232 1.00 98.50 93 LEU A CA 1
ATOM 693 C C . LEU A 1 93 ? -4.255 -3.800 14.015 1.00 98.50 93 LEU A C 1
ATOM 695 O O . LEU A 1 93 ? -3.453 -4.508 13.416 1.00 98.50 93 LEU A O 1
ATOM 699 N N . ALA A 1 94 ? -5.518 -3.662 13.608 1.00 98.56 94 ALA A N 1
ATOM 700 C CA . ALA A 1 94 ? -6.044 -4.368 12.447 1.00 98.56 94 ALA A CA 1
ATOM 701 C C . ALA A 1 94 ? -5.368 -3.940 11.131 1.00 98.56 94 ALA A C 1
ATOM 703 O O . ALA A 1 94 ? -5.078 -4.794 10.295 1.00 98.56 94 ALA A O 1
ATOM 704 N N . ILE A 1 95 ? -5.052 -2.651 10.963 1.00 98.75 95 ILE A N 1
ATOM 705 C CA . ILE A 1 95 ? -4.284 -2.128 9.821 1.00 98.75 95 ILE A CA 1
ATOM 706 C C . ILE A 1 95 ? -2.889 -2.756 9.788 1.00 98.75 95 ILE A C 1
ATOM 708 O O . ILE A 1 95 ? -2.479 -3.263 8.746 1.00 98.75 95 ILE A O 1
ATOM 712 N N . LEU A 1 96 ? -2.181 -2.775 10.921 1.00 98.75 96 LEU A N 1
ATOM 713 C CA . LEU A 1 96 ? -0.838 -3.351 11.014 1.00 98.75 96 LEU A CA 1
ATOM 714 C C . LEU A 1 96 ? -0.852 -4.859 10.739 1.00 98.75 96 LEU A C 1
ATOM 716 O O . LEU A 1 96 ? -0.053 -5.341 9.942 1.00 98.75 96 LEU A O 1
ATOM 720 N N . LEU A 1 97 ? -1.792 -5.602 11.327 1.00 98.62 97 LEU A N 1
ATOM 721 C CA . LEU A 1 97 ? -1.941 -7.035 11.060 1.00 98.62 97 LEU A CA 1
ATOM 722 C C . LEU A 1 97 ? -2.303 -7.304 9.595 1.00 98.62 97 LEU A C 1
ATOM 724 O O . LEU A 1 97 ? -1.796 -8.249 8.997 1.00 98.62 97 LEU A O 1
ATOM 728 N N . THR A 1 98 ? -3.129 -6.461 8.980 1.00 98.69 98 THR A N 1
ATOM 729 C CA . THR A 1 98 ? -3.455 -6.603 7.556 1.00 98.69 98 THR A CA 1
ATOM 730 C C . THR A 1 98 ? -2.220 -6.369 6.682 1.00 98.69 98 THR A C 1
ATOM 732 O O . THR A 1 98 ? -1.937 -7.175 5.800 1.00 98.69 98 THR A O 1
ATOM 735 N N . ALA A 1 99 ? -1.463 -5.301 6.946 1.00 98.44 99 ALA A N 1
ATOM 736 C CA . ALA A 1 99 ? -0.300 -4.913 6.149 1.00 98.44 99 ALA A CA 1
ATOM 737 C C . ALA A 1 99 ? 0.888 -5.877 6.302 1.00 98.44 99 ALA A C 1
ATOM 739 O O . ALA A 1 99 ? 1.530 -6.217 5.314 1.00 98.44 99 ALA A O 1
ATOM 740 N N . PHE A 1 100 ? 1.172 -6.329 7.525 1.00 98.19 100 PHE A N 1
ATOM 741 C CA . PHE A 1 100 ? 2.389 -7.089 7.834 1.00 98.19 100 PHE A CA 1
ATOM 742 C C . PHE A 1 100 ? 2.166 -8.589 8.033 1.00 98.19 100 PHE A C 1
ATOM 744 O O . PHE A 1 100 ? 3.139 -9.334 8.091 1.00 98.19 100 PHE A O 1
ATOM 751 N N . VAL A 1 101 ? 0.916 -9.052 8.136 1.00 97.94 101 VAL A N 1
ATOM 752 C CA . VAL A 1 101 ? 0.604 -10.481 8.308 1.00 97.94 101 VAL A CA 1
ATOM 753 C C . VAL A 1 101 ? -0.308 -10.981 7.195 1.00 97.94 101 VAL A C 1
ATOM 755 O O . VAL A 1 101 ? 0.073 -11.888 6.462 1.00 97.94 101 VAL A O 1
ATOM 758 N N . ALA A 1 102 ? -1.490 -10.385 7.017 1.00 98.19 102 ALA A N 1
ATOM 759 C CA . ALA A 1 102 ? -2.449 -10.877 6.027 1.00 98.19 102 ALA A CA 1
ATOM 760 C C . ALA A 1 102 ? -1.924 -10.728 4.591 1.00 98.19 102 ALA A C 1
ATOM 762 O O . ALA A 1 102 ? -1.998 -11.682 3.817 1.00 98.19 102 ALA A O 1
ATOM 763 N N . TYR A 1 103 ? -1.355 -9.570 4.243 1.00 97.75 103 TYR A N 1
ATOM 764 C CA . TYR A 1 103 ? -0.824 -9.344 2.901 1.00 97.75 103 TYR A CA 1
ATOM 765 C C . TYR A 1 103 ? 0.311 -10.317 2.535 1.00 97.75 103 TYR A C 1
ATOM 767 O O . TYR A 1 103 ? 0.169 -10.984 1.512 1.00 97.75 103 TYR A O 1
ATOM 775 N N . PRO A 1 104 ? 1.370 -10.512 3.350 1.00 96.38 104 PRO A N 1
ATOM 776 C CA . PRO A 1 104 ? 2.397 -11.511 3.046 1.00 96.38 104 PRO A CA 1
ATOM 777 C C . PRO A 1 104 ? 1.877 -12.937 2.860 1.00 96.38 104 PRO A C 1
ATOM 779 O O . PRO A 1 104 ? 2.415 -13.682 2.042 1.00 96.38 104 PRO A O 1
ATOM 782 N N . LEU A 1 105 ? 0.813 -13.319 3.574 1.00 96.81 105 LEU A N 1
ATOM 783 C CA . LEU A 1 105 ? 0.175 -14.625 3.400 1.00 96.81 105 LEU A CA 1
ATOM 784 C C . LEU A 1 105 ? -0.577 -14.730 2.065 1.00 96.81 105 LEU A C 1
ATOM 786 O O . LEU A 1 105 ? -0.453 -15.744 1.380 1.00 96.81 105 LEU A O 1
ATOM 790 N N . VAL A 1 106 ? -1.325 -13.691 1.680 1.00 95.69 106 VAL A N 1
ATOM 791 C CA . VAL A 1 106 ? -2.039 -13.636 0.390 1.00 95.69 106 VAL A CA 1
ATOM 792 C C . VAL A 1 106 ? -1.051 -13.583 -0.778 1.00 95.69 106 VAL A C 1
ATOM 794 O O . VAL A 1 106 ? -1.198 -14.313 -1.755 1.00 95.69 106 VAL A O 1
ATOM 797 N N . ALA A 1 107 ? 0.005 -12.783 -0.649 1.00 95.19 107 ALA A N 1
ATOM 798 C CA . ALA A 1 107 ? 1.051 -12.605 -1.651 1.00 95.19 107 ALA A CA 1
ATOM 799 C C . ALA A 1 107 ? 2.200 -13.623 -1.512 1.00 95.19 107 ALA A C 1
ATOM 801 O O . ALA A 1 107 ? 3.305 -13.381 -2.001 1.00 95.19 107 ALA A O 1
ATOM 802 N N . ARG A 1 108 ? 1.968 -14.779 -0.870 1.00 95.31 108 ARG A N 1
ATOM 803 C CA . ARG A 1 108 ? 3.018 -15.778 -0.600 1.00 95.31 108 ARG A CA 1
ATOM 804 C C . ARG A 1 108 ? 3.802 -16.161 -1.853 1.00 95.31 108 ARG A C 1
ATOM 806 O O . ARG A 1 108 ? 5.020 -16.244 -1.780 1.00 95.31 108 ARG A O 1
ATOM 813 N N . GLY A 1 109 ? 3.120 -16.367 -2.983 1.00 92.38 109 GLY A N 1
ATOM 814 C CA . GLY A 1 109 ? 3.764 -16.749 -4.245 1.00 92.38 109 GLY A CA 1
ATOM 815 C C . GLY A 1 109 ? 4.786 -15.721 -4.742 1.00 92.38 109 GLY A C 1
ATOM 816 O O . GLY A 1 109 ? 5.841 -16.106 -5.236 1.00 92.38 109 GLY A O 1
ATOM 817 N N . TYR A 1 110 ? 4.508 -14.429 -4.542 1.00 92.38 110 TYR A N 1
ATOM 818 C CA . TYR A 1 110 ? 5.452 -13.350 -4.832 1.00 92.38 110 TYR A CA 1
ATOM 819 C C . TYR A 1 110 ? 6.646 -13.400 -3.869 1.00 92.38 110 TYR A C 1
ATOM 821 O O . TYR A 1 110 ? 7.788 -13.499 -4.309 1.00 92.38 110 TYR A O 1
ATOM 829 N N . PHE A 1 111 ? 6.388 -13.438 -2.558 1.00 93.88 111 PHE A N 1
ATOM 830 C CA . PHE A 1 111 ? 7.442 -13.414 -1.539 1.00 93.88 111 PHE A CA 1
ATOM 831 C C . PHE A 1 111 ? 8.376 -14.632 -1.573 1.00 93.88 111 PHE A C 1
ATOM 833 O O . PHE A 1 111 ? 9.560 -14.507 -1.266 1.00 93.88 111 PHE A O 1
ATOM 840 N N . THR A 1 112 ? 7.884 -15.809 -1.966 1.00 93.94 112 THR A N 1
ATOM 841 C CA . THR A 1 112 ? 8.728 -17.006 -2.124 1.00 93.94 112 THR A CA 1
ATOM 842 C C . THR A 1 112 ? 9.657 -16.943 -3.333 1.00 93.94 112 THR A C 1
ATOM 844 O O . THR A 1 112 ? 10.601 -17.723 -3.392 1.00 93.94 112 THR A O 1
ATOM 847 N N . GLY A 1 113 ? 9.394 -16.047 -4.288 1.00 91.12 113 GLY A N 1
ATOM 848 C CA . GLY A 1 113 ? 10.225 -15.846 -5.476 1.00 91.12 113 GLY A CA 1
ATOM 849 C C . GLY A 1 113 ? 11.303 -14.773 -5.315 1.00 91.12 113 GLY A C 1
ATOM 850 O O . GLY A 1 113 ? 12.032 -14.517 -6.269 1.00 91.12 113 GLY A O 1
ATOM 851 N N . LEU A 1 114 ? 11.395 -14.120 -4.151 1.00 92.81 114 LEU A N 1
ATOM 852 C CA . LEU A 1 114 ? 12.366 -13.054 -3.913 1.00 92.81 114 LEU A CA 1
ATOM 853 C C . LEU A 1 114 ? 13.720 -13.598 -3.454 1.00 92.81 114 LEU A C 1
ATOM 855 O O . LEU A 1 114 ? 13.803 -14.501 -2.620 1.00 92.81 114 LEU A O 1
ATOM 859 N N . GLU A 1 115 ? 14.787 -12.957 -3.926 1.00 94.06 115 GLU A N 1
ATOM 860 C CA . GLU A 1 115 ? 16.120 -13.103 -3.348 1.00 94.06 115 GLU A CA 1
ATOM 861 C C . GLU A 1 115 ? 16.236 -12.217 -2.103 1.00 94.06 115 GLU A C 1
ATOM 863 O O . GLU A 1 115 ? 16.241 -10.981 -2.164 1.00 94.06 115 GLU A O 1
ATOM 868 N N . TRP A 1 116 ? 16.282 -12.859 -0.937 1.00 95.44 116 TRP A N 1
ATOM 869 C CA . TRP A 1 116 ? 16.233 -12.160 0.340 1.00 95.44 116 TRP A CA 1
ATOM 870 C C . TRP A 1 116 ? 17.590 -11.577 0.732 1.00 95.44 116 TRP A C 1
ATOM 872 O O . TRP A 1 116 ? 18.569 -12.287 0.944 1.00 95.44 116 TRP A O 1
ATOM 882 N N . SER A 1 117 ? 17.606 -10.261 0.913 1.00 96.75 117 SER A N 1
ATOM 883 C CA . SER A 1 117 ? 18.691 -9.499 1.525 1.00 96.75 117 SER A CA 1
ATOM 884 C C . SER A 1 117 ? 18.106 -8.498 2.522 1.00 96.75 117 SER A C 1
ATOM 886 O O . SER A 1 117 ? 16.902 -8.230 2.506 1.00 96.75 117 SER A O 1
ATOM 888 N N . ALA A 1 118 ? 18.943 -7.897 3.372 1.00 97.12 118 ALA A N 1
ATOM 889 C CA . ALA A 1 118 ? 18.490 -6.815 4.249 1.00 97.12 118 ALA A CA 1
ATOM 890 C C . ALA A 1 118 ? 17.869 -5.656 3.445 1.00 97.12 118 ALA A C 1
ATOM 892 O O . ALA A 1 118 ? 16.853 -5.095 3.851 1.00 97.12 118 ALA A O 1
ATOM 893 N N . LEU A 1 119 ? 18.434 -5.349 2.271 1.00 97.38 119 LEU A N 1
ATOM 894 C CA . LEU A 1 119 ? 17.913 -4.312 1.387 1.00 97.38 119 LEU A CA 1
ATOM 895 C C . LEU A 1 119 ? 16.564 -4.716 0.776 1.00 97.38 119 LEU A C 1
ATOM 897 O O . LEU A 1 119 ? 15.653 -3.892 0.744 1.00 97.38 119 LEU A O 1
ATOM 901 N N . THR A 1 120 ? 16.401 -5.986 0.380 1.00 96.94 120 THR A N 1
ATOM 902 C CA . THR A 1 120 ? 15.118 -6.530 -0.101 1.00 96.94 120 THR A CA 1
ATOM 903 C C . THR A 1 120 ? 14.054 -6.396 0.983 1.00 96.94 120 THR A C 1
ATOM 905 O O . THR A 1 120 ? 12.978 -5.876 0.724 1.00 96.94 120 THR A O 1
ATOM 908 N N . VAL A 1 121 ? 14.363 -6.763 2.231 1.00 97.44 121 VAL A N 1
ATOM 909 C CA . VAL A 1 121 ? 13.426 -6.606 3.357 1.00 97.44 121 VAL A CA 1
ATOM 910 C C . VAL A 1 121 ? 13.009 -5.145 3.535 1.00 97.44 121 VAL A C 1
ATOM 912 O O . VAL A 1 121 ? 11.819 -4.862 3.663 1.00 97.44 121 VAL A O 1
ATOM 915 N N . ILE A 1 122 ? 13.960 -4.206 3.508 1.00 98.06 122 ILE A N 1
ATOM 916 C CA . ILE A 1 122 ? 13.665 -2.770 3.632 1.00 98.06 122 ILE A CA 1
ATOM 917 C C . ILE A 1 122 ? 12.767 -2.297 2.485 1.00 98.06 122 ILE A C 1
ATOM 919 O O . ILE A 1 122 ? 11.797 -1.571 2.730 1.00 98.06 122 ILE A O 1
ATOM 923 N N . ARG A 1 123 ? 13.055 -2.726 1.252 1.00 97.62 123 ARG A N 1
ATOM 924 C CA . ARG A 1 123 ? 12.236 -2.412 0.082 1.00 97.62 123 ARG A CA 1
ATOM 925 C C . ARG A 1 123 ? 10.822 -2.944 0.239 1.00 97.62 123 ARG A C 1
ATOM 927 O O . ARG A 1 123 ? 9.888 -2.167 0.104 1.00 97.62 123 ARG A O 1
ATOM 934 N N . GLU A 1 124 ? 10.641 -4.217 0.573 1.00 97.31 124 GLU A N 1
ATOM 935 C CA . GLU A 1 124 ? 9.306 -4.817 0.666 1.00 97.31 124 GLU A CA 1
ATOM 936 C C . GLU A 1 124 ? 8.489 -4.248 1.837 1.00 97.31 124 GLU A C 1
ATOM 938 O O . GLU A 1 124 ? 7.283 -4.025 1.711 1.00 97.31 124 GLU A O 1
ATOM 943 N N . LEU A 1 125 ? 9.130 -3.931 2.967 1.00 97.88 125 LEU A N 1
ATOM 944 C CA . LEU A 1 125 ? 8.474 -3.217 4.067 1.00 97.88 125 LEU A CA 1
ATOM 945 C C . LEU A 1 125 ? 8.043 -1.807 3.649 1.00 97.88 125 LEU A C 1
ATOM 947 O O . LEU A 1 125 ? 6.972 -1.352 4.051 1.00 97.88 125 LEU A O 1
ATOM 951 N N . SER A 1 126 ? 8.846 -1.132 2.830 1.00 97.69 126 SER A N 1
ATOM 952 C CA . SER A 1 126 ? 8.530 0.193 2.291 1.00 97.69 126 SER A CA 1
ATOM 953 C C . SER A 1 126 ? 7.401 0.120 1.263 1.00 97.69 126 SER A C 1
ATOM 955 O O . SER A 1 126 ? 6.384 0.792 1.410 1.00 97.69 126 SER A O 1
ATOM 957 N N . LEU A 1 127 ? 7.542 -0.742 0.258 1.00 97.12 127 LEU A N 1
ATOM 958 C CA . LEU A 1 127 ? 6.624 -0.875 -0.865 1.00 97.12 127 LEU A CA 1
ATOM 959 C C . LEU A 1 127 ? 5.278 -1.455 -0.440 1.00 97.12 127 LEU A C 1
ATOM 961 O O . LEU A 1 127 ? 4.245 -0.918 -0.819 1.00 97.12 127 LEU A O 1
ATOM 965 N N . HIS A 1 128 ? 5.270 -2.530 0.346 1.00 97.38 128 HIS A N 1
ATOM 966 C CA . HIS A 1 128 ? 4.043 -3.248 0.687 1.00 97.38 128 HIS A CA 1
ATOM 967 C C . HIS A 1 128 ? 3.567 -2.976 2.105 1.00 97.38 128 HIS A C 1
ATOM 969 O O . HIS A 1 128 ? 2.371 -2.786 2.322 1.00 97.38 128 HIS A O 1
ATOM 975 N N . GLY A 1 129 ? 4.483 -2.912 3.071 1.00 98.12 129 GLY A N 1
ATOM 976 C CA . GLY A 1 129 ? 4.142 -2.596 4.456 1.00 98.12 129 GLY A CA 1
ATOM 977 C C . GLY A 1 129 ? 3.598 -1.174 4.592 1.00 98.12 129 GLY A C 1
ATOM 978 O O . GLY A 1 129 ? 2.457 -0.982 5.019 1.00 98.12 129 GLY A O 1
ATOM 979 N N . ALA A 1 130 ? 4.374 -0.169 4.178 1.00 98.44 130 ALA A N 1
ATOM 980 C CA . ALA A 1 130 ? 3.970 1.231 4.301 1.00 98.44 130 ALA A CA 1
ATOM 981 C C . ALA A 1 130 ? 2.769 1.573 3.403 1.00 98.44 130 ALA A C 1
ATOM 983 O O . ALA A 1 130 ? 1.840 2.233 3.874 1.00 98.44 130 ALA A O 1
ATOM 984 N N . ALA A 1 131 ? 2.717 1.060 2.165 1.00 98.25 131 ALA A N 1
ATOM 985 C CA . ALA A 1 131 ? 1.521 1.176 1.321 1.00 98.25 131 ALA A CA 1
ATOM 986 C C . ALA A 1 131 ? 0.308 0.503 1.976 1.00 98.25 131 ALA A C 1
ATOM 988 O O . ALA A 1 131 ? -0.775 1.082 2.054 1.00 98.25 131 ALA A O 1
ATOM 989 N N . GLY A 1 132 ? 0.508 -0.700 2.521 1.00 98.31 132 GLY A N 1
ATOM 990 C CA . GLY A 1 132 ? -0.489 -1.470 3.252 1.00 98.31 132 GLY A CA 1
ATOM 991 C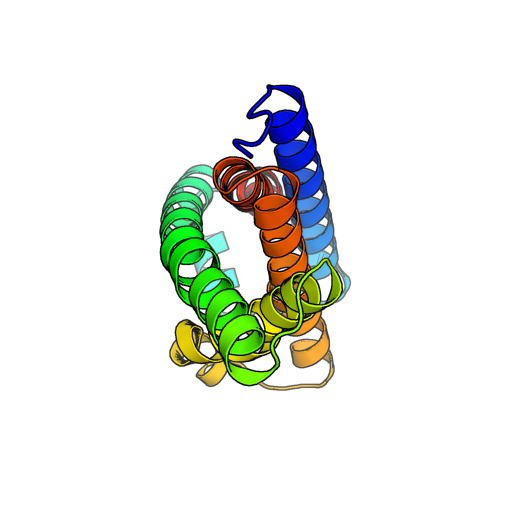 C . GLY A 1 132 ? -1.157 -0.653 4.355 1.00 98.31 132 GLY A C 1
ATOM 992 O O . GLY A 1 132 ? -2.391 -0.560 4.407 1.00 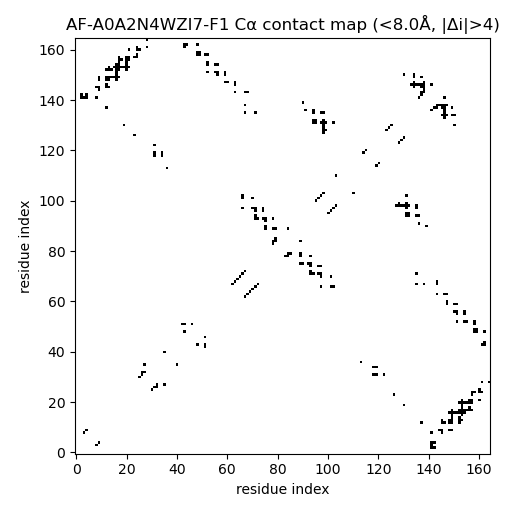98.31 132 GLY A O 1
ATOM 993 N N . VAL A 1 133 ? -0.323 -0.014 5.179 1.00 98.81 133 VAL A N 1
ATOM 994 C CA . VAL A 1 133 ? -0.729 0.892 6.257 1.00 98.81 133 VAL A CA 1
ATOM 995 C C . VAL A 1 133 ? -1.439 2.133 5.712 1.00 98.81 133 VAL A C 1
ATOM 997 O O . VAL A 1 133 ? -2.499 2.491 6.231 1.00 98.81 133 VAL A O 1
ATOM 1000 N N . LEU A 1 134 ? -0.913 2.762 4.657 1.00 98.69 134 LEU A N 1
ATOM 1001 C CA . LEU A 1 134 ? -1.495 3.961 4.047 1.00 98.69 134 LEU A CA 1
ATOM 1002 C C . LEU A 1 134 ? -2.908 3.705 3.504 1.00 98.69 134 LEU A C 1
ATOM 1004 O O . LEU A 1 134 ? -3.841 4.428 3.864 1.00 98.69 134 LEU A O 1
ATOM 1008 N N . TRP A 1 135 ? -3.106 2.657 2.697 1.00 98.06 135 TRP A N 1
ATOM 1009 C CA . TRP A 1 135 ? -4.432 2.324 2.159 1.00 98.06 135 TRP A CA 1
ATOM 1010 C C . TRP A 1 135 ? -5.386 1.872 3.268 1.00 98.06 135 TRP A C 1
ATOM 1012 O O . TRP A 1 135 ? -6.565 2.217 3.241 1.00 98.06 135 TRP A O 1
ATOM 1022 N N . GLY A 1 136 ? -4.888 1.155 4.285 1.00 98.31 136 GLY A N 1
ATOM 1023 C CA . GLY A 1 136 ? -5.674 0.783 5.466 1.00 98.31 136 GLY A CA 1
ATOM 1024 C C . GLY A 1 136 ? -6.171 2.003 6.248 1.00 98.31 136 GLY A C 1
ATOM 1025 O O . GLY A 1 136 ? -7.348 2.076 6.611 1.00 98.31 136 GLY A O 1
ATOM 1026 N N . TRP A 1 137 ? -5.308 3.003 6.443 1.00 98.56 137 TRP A N 1
ATOM 1027 C CA . TRP A 1 137 ? -5.668 4.271 7.075 1.00 98.56 137 TRP A CA 1
ATOM 1028 C C . TRP A 1 137 ? -6.667 5.075 6.233 1.00 98.56 137 TRP A C 1
ATOM 1030 O O . TRP A 1 137 ? -7.670 5.545 6.777 1.00 98.56 137 TRP A O 1
ATOM 1040 N N . LEU A 1 138 ? -6.454 5.185 4.915 1.00 98.25 138 LEU A N 1
ATOM 1041 C CA . LEU A 1 138 ? -7.407 5.831 4.005 1.00 98.25 138 LEU A CA 1
ATOM 1042 C C . LEU A 1 138 ? -8.766 5.125 4.036 1.00 98.25 138 LEU A C 1
ATOM 1044 O O . LEU A 1 138 ? -9.791 5.785 4.192 1.00 98.25 138 LEU A O 1
A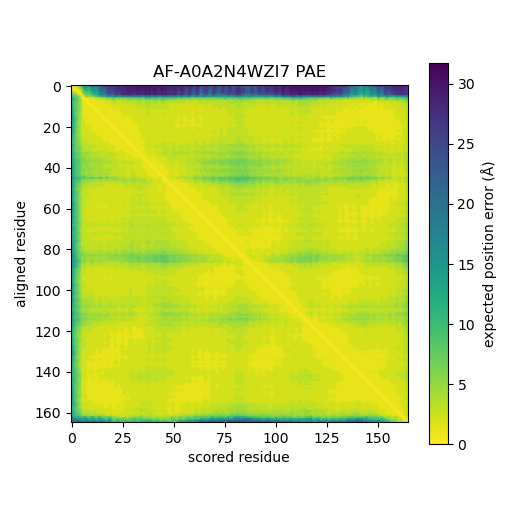TOM 1048 N N . CYS A 1 139 ? -8.786 3.793 3.975 1.00 97.50 139 CYS A N 1
ATOM 1049 C CA . CYS A 1 139 ? -10.012 3.008 4.065 1.00 97.50 139 CYS A CA 1
ATOM 1050 C C . CYS A 1 139 ? -10.756 3.277 5.380 1.00 97.50 139 CYS A C 1
ATOM 1052 O O . CYS A 1 139 ? -11.961 3.531 5.375 1.00 97.50 139 CYS A O 1
ATOM 1054 N N . TRP A 1 140 ? -10.045 3.279 6.509 1.00 97.50 140 TRP A N 1
ATOM 1055 C CA . TRP A 1 140 ? -10.647 3.507 7.821 1.00 97.50 140 TRP A CA 1
ATOM 1056 C C . TRP A 1 140 ? -11.162 4.943 8.011 1.00 97.50 140 TRP A C 1
ATOM 1058 O O . TRP A 1 140 ? -12.267 5.145 8.516 1.00 97.50 140 TRP A O 1
ATOM 1068 N N . ARG A 1 141 ? -10.380 5.957 7.624 1.00 96.81 141 ARG A N 1
ATOM 1069 C CA . ARG A 1 141 ? -10.692 7.373 7.899 1.00 96.81 141 ARG A CA 1
ATOM 1070 C C . ARG A 1 141 ? -11.550 8.034 6.827 1.00 96.81 141 ARG A C 1
ATOM 1072 O O . ARG A 1 141 ? -12.289 8.968 7.137 1.00 96.81 141 ARG A O 1
ATOM 1079 N N . HIS A 1 142 ? -11.452 7.560 5.590 1.00 96.06 142 HIS A N 1
ATOM 1080 C CA . HIS A 1 142 ? -12.043 8.188 4.408 1.00 96.06 142 HIS A CA 1
ATOM 1081 C C . HIS A 1 142 ? -12.965 7.247 3.612 1.00 96.06 142 HIS A C 1
ATOM 1083 O O . HIS A 1 142 ? -13.625 7.691 2.669 1.00 96.06 142 HIS A O 1
ATOM 1089 N N . GLY A 1 143 ? -13.081 5.984 4.029 1.00 95.62 143 GLY A N 1
ATOM 1090 C CA . GLY A 1 143 ? -13.912 4.965 3.396 1.00 95.62 143 GLY A CA 1
ATOM 1091 C C . GLY A 1 143 ? -13.159 4.160 2.339 1.00 95.62 143 GLY A C 1
ATOM 1092 O O . GLY A 1 143 ? -12.139 4.591 1.805 1.00 95.62 143 GLY A O 1
ATOM 1093 N N . TRP A 1 144 ? -13.692 2.984 2.011 1.00 96.56 144 TRP A N 1
ATOM 1094 C CA . TRP A 1 144 ? -13.052 2.022 1.107 1.00 96.56 144 TRP A CA 1
ATOM 1095 C C . TRP A 1 144 ? -12.664 2.613 -0.257 1.00 96.56 144 TRP A C 1
ATOM 1097 O O . TRP A 1 144 ? -11.535 2.431 -0.702 1.00 96.56 144 TRP A O 1
ATOM 1107 N N . LEU A 1 145 ? -13.547 3.412 -0.874 1.00 97.06 145 LEU A N 1
ATOM 1108 C CA . LEU A 1 145 ? -13.255 4.078 -2.151 1.00 97.06 145 LEU A CA 1
ATOM 1109 C C . LEU A 1 145 ? -12.039 5.010 -2.082 1.00 97.06 145 LEU A C 1
ATOM 1111 O O . LEU A 1 145 ? -11.336 5.150 -3.077 1.00 97.06 145 LEU A O 1
ATOM 1115 N N . ALA A 1 146 ? -11.767 5.637 -0.934 1.00 97.69 146 ALA A N 1
ATOM 1116 C CA . ALA A 1 146 ? -10.565 6.446 -0.762 1.00 97.69 146 ALA A CA 1
ATOM 1117 C C . ALA A 1 146 ? -9.308 5.562 -0.703 1.00 97.69 146 ALA A C 1
ATOM 1119 O O . ALA A 1 146 ? -8.316 5.894 -1.340 1.00 97.69 146 ALA A O 1
ATOM 1120 N N . GLY A 1 147 ? -9.359 4.412 -0.020 1.00 97.81 147 GLY A N 1
ATOM 1121 C CA . GLY A 1 147 ? -8.277 3.417 -0.056 1.00 97.81 147 GLY A CA 1
ATOM 1122 C C . GLY A 1 147 ? -7.963 2.963 -1.484 1.00 97.81 147 GLY A C 1
ATOM 1123 O O . GLY A 1 147 ? -6.831 3.111 -1.942 1.00 97.81 147 GLY A O 1
ATOM 1124 N N . LEU A 1 148 ? -8.995 2.548 -2.227 1.00 98.31 148 LEU A N 1
ATOM 1125 C CA . LEU A 1 148 ? -8.876 2.143 -3.630 1.00 98.31 148 LEU A CA 1
ATOM 1126 C C . LEU A 1 148 ? -8.350 3.257 -4.535 1.00 98.31 148 LEU A C 1
ATOM 1128 O O . LEU A 1 148 ? -7.467 3.020 -5.356 1.00 98.31 148 LEU A O 1
ATOM 1132 N N . THR A 1 149 ? -8.859 4.479 -4.371 1.00 98.50 149 THR A N 1
ATOM 1133 C CA . THR A 1 149 ? -8.403 5.633 -5.157 1.00 98.50 149 THR A CA 1
ATOM 1134 C C . THR A 1 149 ? -6.921 5.900 -4.923 1.00 98.50 149 THR A C 1
ATOM 1136 O O . THR A 1 149 ? -6.189 6.093 -5.888 1.00 98.50 149 THR A O 1
ATOM 1139 N N . GLY A 1 150 ? -6.464 5.879 -3.667 1.00 98.50 150 GLY A N 1
ATOM 1140 C CA . GLY A 1 150 ? -5.050 6.071 -3.346 1.00 98.50 150 GLY A CA 1
ATOM 1141 C C . GLY A 1 150 ? -4.164 4.967 -3.918 1.00 98.50 150 GLY A C 1
ATOM 1142 O O . GLY A 1 150 ? -3.132 5.261 -4.517 1.00 98.50 150 GLY A O 1
ATOM 1143 N N . HIS A 1 151 ? -4.601 3.713 -3.824 1.00 98.56 151 HIS A N 1
ATOM 1144 C CA . HIS A 1 151 ? -3.854 2.573 -4.347 1.00 98.56 151 HIS A CA 1
ATOM 1145 C C . HIS A 1 151 ? -3.711 2.641 -5.880 1.00 98.56 151 HIS A C 1
ATOM 1147 O O . HIS A 1 151 ? -2.599 2.581 -6.404 1.00 98.56 151 HIS A O 1
ATOM 1153 N N . ILE A 1 152 ? -4.807 2.871 -6.613 1.00 98.62 152 ILE A N 1
ATOM 1154 C CA . ILE A 1 152 ? -4.760 3.048 -8.076 1.00 98.62 152 ILE A CA 1
ATOM 1155 C C . ILE A 1 152 ? -3.902 4.266 -8.449 1.00 98.62 152 ILE A C 1
ATOM 1157 O O . ILE A 1 152 ? -3.094 4.196 -9.376 1.00 98.62 152 ILE A O 1
ATOM 1161 N N . ALA A 1 153 ? -4.040 5.374 -7.718 1.00 98.62 153 ALA A N 1
ATOM 1162 C CA . ALA A 1 153 ? -3.267 6.587 -7.960 1.00 98.62 153 ALA A CA 1
ATOM 1163 C C . ALA A 1 153 ? -1.756 6.379 -7.762 1.00 98.62 153 ALA A C 1
ATOM 1165 O O . ALA A 1 153 ? -0.969 6.958 -8.507 1.00 98.62 153 ALA A O 1
ATOM 1166 N N . ALA A 1 154 ? -1.337 5.514 -6.833 1.00 98.62 154 ALA A N 1
ATOM 1167 C CA . ALA A 1 154 ? 0.069 5.138 -6.703 1.00 98.62 154 ALA A CA 1
ATOM 1168 C C . ALA A 1 154 ? 0.602 4.462 -7.967 1.00 98.62 154 ALA A C 1
ATOM 1170 O O . ALA A 1 154 ? 1.685 4.805 -8.430 1.00 98.62 154 ALA A O 1
ATOM 1171 N N . HIS A 1 155 ? -0.171 3.573 -8.592 1.00 97.88 155 HIS A N 1
ATOM 1172 C CA . HIS A 1 155 ? 0.227 2.995 -9.876 1.00 97.88 155 HIS A CA 1
ATOM 1173 C C . HIS A 1 155 ? 0.208 4.026 -11.010 1.00 97.88 155 HIS A C 1
ATOM 1175 O O . HIS A 1 155 ? 1.079 3.985 -11.877 1.00 97.88 155 HIS A O 1
ATOM 1181 N N . ALA A 1 156 ? -0.721 4.982 -10.990 1.00 97.75 156 ALA A N 1
ATOM 1182 C CA . ALA A 1 156 ? -0.789 6.027 -12.009 1.00 97.75 156 ALA A CA 1
ATOM 1183 C C . ALA A 1 156 ? 0.494 6.879 -12.091 1.00 97.75 156 ALA A C 1
ATOM 1185 O O . ALA A 1 156 ? 0.869 7.277 -13.192 1.00 97.75 156 ALA A O 1
ATOM 1186 N N . SER A 1 157 ? 1.191 7.122 -10.972 1.00 97.62 157 SER A N 1
ATOM 1187 C CA . SER A 1 157 ? 2.504 7.791 -10.977 1.00 97.62 157 SER A CA 1
ATOM 1188 C C . SER A 1 157 ? 3.683 6.821 -11.070 1.00 97.62 157 SER A C 1
ATOM 1190 O O . SER A 1 157 ? 4.623 7.085 -11.816 1.00 97.62 157 SER A O 1
ATOM 1192 N N . LEU A 1 158 ? 3.639 5.688 -10.362 1.00 96.38 158 LEU A N 1
ATOM 1193 C CA . LEU A 1 158 ? 4.726 4.705 -10.331 1.00 96.38 158 LEU A CA 1
ATOM 1194 C C . LEU A 1 158 ? 5.016 4.140 -11.725 1.00 96.38 158 LEU A C 1
ATOM 1196 O O . LEU A 1 158 ? 6.167 4.103 -12.151 1.00 96.38 158 LEU A O 1
ATOM 1200 N N . GLN A 1 159 ? 3.981 3.702 -12.451 1.00 95.44 159 GLN A N 1
ATOM 1201 C CA . GLN A 1 159 ? 4.187 2.953 -13.691 1.00 95.44 159 GLN A CA 1
ATOM 1202 C C . GLN A 1 159 ? 4.888 3.778 -14.777 1.00 95.44 159 GLN A C 1
ATOM 1204 O O . GLN A 1 159 ? 5.838 3.251 -15.347 1.00 95.44 159 GLN A O 1
ATOM 1209 N N . PRO A 1 160 ? 4.508 5.034 -15.078 1.00 93.19 160 PRO A N 1
ATOM 1210 C CA . PRO A 1 160 ? 5.238 5.835 -16.060 1.00 93.19 160 PRO A CA 1
ATOM 1211 C C . PRO A 1 160 ? 6.680 6.138 -15.642 1.00 93.19 160 PRO A C 1
ATOM 1213 O O . PRO A 1 160 ? 7.573 6.066 -16.481 1.00 93.19 160 PRO A O 1
ATOM 1216 N N . LEU A 1 161 ? 6.916 6.433 -14.360 1.00 93.12 161 LEU A N 1
ATOM 1217 C CA . LEU A 1 161 ? 8.241 6.804 -13.855 1.00 93.12 161 LEU A CA 1
ATOM 1218 C C . LEU A 1 161 ? 9.240 5.643 -13.911 1.00 93.12 161 LEU A C 1
ATOM 1220 O O . LEU A 1 161 ? 10.409 5.870 -14.201 1.00 93.12 161 LEU A O 1
ATOM 1224 N N . LEU A 1 162 ? 8.781 4.401 -13.728 1.00 91.19 162 LEU A N 1
ATOM 1225 C CA . LEU A 1 162 ? 9.626 3.214 -13.906 1.00 91.19 162 LEU A CA 1
ATOM 1226 C C . LEU A 1 162 ? 10.128 3.028 -15.349 1.00 91.19 162 LEU A C 1
ATOM 1228 O O . LEU A 1 162 ? 11.098 2.313 -15.550 1.00 91.19 162 LEU A O 1
ATOM 1232 N N . SER A 1 163 ? 9.492 3.648 -16.350 1.00 85.31 163 SER A N 1
ATOM 1233 C CA . SER A 1 163 ? 9.953 3.607 -17.749 1.00 85.31 163 SER A CA 1
ATOM 1234 C C . SER A 1 163 ? 10.932 4.725 -18.120 1.00 85.31 163 SER A C 1
ATOM 1236 O O . SER A 1 163 ? 11.345 4.791 -19.274 1.00 85.31 163 SER A O 1
ATOM 1238 N N . MET A 1 164 ? 11.250 5.633 -17.195 1.00 79.69 164 MET A N 1
ATOM 1239 C CA . MET A 1 164 ? 12.147 6.770 -17.447 1.00 79.69 164 MET A CA 1
ATOM 1240 C C . MET A 1 164 ? 13.575 6.547 -16.929 1.00 79.69 164 MET A C 1
ATOM 1242 O O . MET A 1 164 ? 14.435 7.386 -17.194 1.00 79.69 164 MET A O 1
ATOM 1246 N N . GLY A 1 165 ? 13.795 5.480 -16.156 1.00 64.19 165 GLY A N 1
ATOM 1247 C CA . GLY A 1 165 ? 15.086 5.107 -15.574 1.00 64.19 165 GLY A CA 1
ATOM 1248 C C . GLY A 1 165 ? 15.772 3.969 -16.308 1.00 64.19 165 GLY A C 1
ATOM 1249 O O . GLY A 1 165 ? 15.109 3.311 -17.140 1.00 64.19 165 GLY A O 1
#

Mean predicted aligned error: 3.5 Å

pLDDT: mean 94.73, std 9.09, range [40.38, 98.81]

Nearest PDB structures (foldseek):
  5hxs-assembly1_A  TM=2.490E-01  e=9.897E+00  Methanocaldococcus jannaschii DSM 2661

Secondary structure (DSSP, 8-state):
------HHHHHHHHHHHHHHHHHHHHHHHHTSTTTS-HHHHHHHHHS-HHHHHHHHHHHHHHHIIIIIIIIIHHHHHHHHHHH---SHHHHHHHHHHIIIIIHHHHTHHHHTTS---HHHHHHHIIIIIIHHHHHHHHHHHH-HHHHHHHHHHHHHHHHHHTT--

Radius of gyration: 16.27 Å; Cα contacts (8 Å, |Δi|>4): 193; chains: 1; bounding box: 42×33×47 Å